Protein AF-A0AAU2ALC8-F1 (afdb_monomer_lite)

Radius of gyration: 20.35 Å; chains: 1; bounding box: 56×29×50 Å

Secondary structure (DSSP, 8-state):
-HHHHHTSTT--GGG--HHHHHHHHHHHHHTTTT-STT----SSHHHHHHHHHTPPPPPPP--S------TT-TT---STT-------------------

pLDDT: mean 86.9, std 8.21, range [60.88, 97.62]

Sequence (100 aa):
MTDATDSIAGTDPDRAGFTVALSAARDQLVLAAGIIADTVIDLAGVIGRHVLAQLLPRRRARTKDRIVKRAISKYNARGPAIDRATYKATISINMLTTDP

Foldseek 3Di:
DCQLQVVDPPRDPVQQDPVQLVVQVVVCVVVVNPVDPPDDDRPCPPSSVSSVVRGHPDDPDDQADDDDCDPPDPRHQDDPPHDPDGDDDDDDDDDDDPDD

Structure (mmCIF, N/CA/C/O backbone):
data_AF-A0AAU2ALC8-F1
#
_entry.id   AF-A0AAU2ALC8-F1
#
loop_
_atom_site.group_PDB
_atom_site.id
_atom_site.type_symbol
_atom_site.label_atom_id
_atom_site.label_alt_id
_atom_site.label_comp_id
_atom_site.label_asym_id
_atom_site.label_entity_id
_atom_site.label_seq_id
_atom_site.pdbx_PDB_ins_code
_atom_site.Cartn_x
_atom_site.Cartn_y
_atom_site.Cartn_z
_atom_site.occupancy
_atom_site.B_iso_or_equiv
_atom_site.auth_seq_id
_atom_site.auth_comp_id
_atom_site.auth_asym_id
_atom_site.auth_atom_id
_atom_site.pdbx_PDB_model_num
ATOM 1 N N . MET A 1 1 ? 2.867 -2.529 9.767 1.00 90.06 1 MET A N 1
ATOM 2 C CA . MET A 1 1 ? 2.689 -2.993 8.369 1.00 90.06 1 MET A CA 1
ATOM 3 C C . MET A 1 1 ? 3.204 -4.408 8.222 1.00 90.06 1 MET A C 1
ATOM 5 O O . MET A 1 1 ? 2.409 -5.258 7.861 1.00 90.06 1 MET A O 1
ATOM 9 N N . THR A 1 2 ? 4.462 -4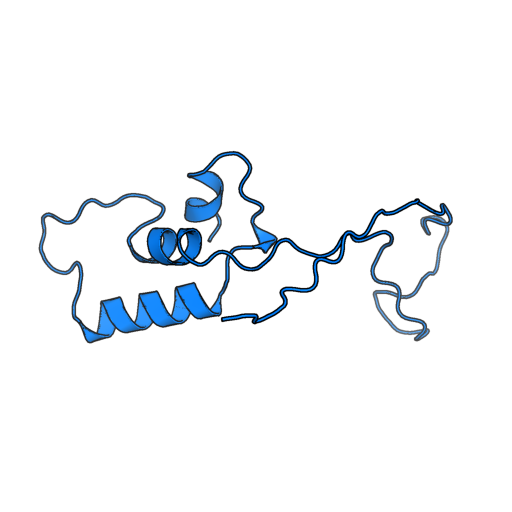.659 8.592 1.00 92.44 2 THR A N 1
ATOM 10 C CA . THR A 1 2 ? 5.084 -5.991 8.595 1.00 92.44 2 THR A CA 1
ATOM 11 C C . THR A 1 2 ? 4.279 -7.031 9.373 1.00 92.44 2 THR A C 1
ATOM 13 O O . THR A 1 2 ? 3.895 -8.030 8.788 1.00 92.44 2 THR A O 1
ATOM 16 N N . ASP A 1 3 ? 3.876 -6.750 10.618 1.00 93.56 3 ASP A N 1
ATOM 17 C CA . ASP A 1 3 ? 3.073 -7.704 11.409 1.00 93.56 3 ASP A CA 1
ATOM 18 C C . ASP A 1 3 ? 1.754 -8.102 10.732 1.00 93.56 3 ASP A C 1
ATOM 20 O O . ASP A 1 3 ? 1.305 -9.241 10.822 1.00 93.56 3 ASP A O 1
ATOM 24 N N . ALA A 1 4 ? 1.133 -7.165 10.010 1.00 94.56 4 ALA A N 1
ATOM 25 C CA . ALA A 1 4 ? -0.081 -7.445 9.259 1.00 94.56 4 ALA A CA 1
ATOM 26 C C . ALA A 1 4 ? 0.221 -8.321 8.036 1.00 94.56 4 ALA A C 1
ATOM 28 O O . ALA A 1 4 ? -0.449 -9.324 7.819 1.00 94.56 4 ALA A O 1
ATOM 29 N N . THR A 1 5 ? 1.231 -7.982 7.237 1.00 95.19 5 THR A N 1
ATOM 30 C CA . THR A 1 5 ? 1.559 -8.736 6.017 1.00 95.19 5 THR A CA 1
ATOM 31 C C . THR A 1 5 ? 2.104 -10.125 6.330 1.00 95.19 5 THR A C 1
ATOM 33 O O . THR A 1 5 ? 1.758 -11.076 5.637 1.00 95.19 5 THR A O 1
ATOM 36 N N . ASP A 1 6 ? 2.865 -10.264 7.413 1.00 94.94 6 ASP A N 1
ATOM 37 C CA . ASP A 1 6 ? 3.440 -11.536 7.856 1.00 94.94 6 ASP A CA 1
ATOM 38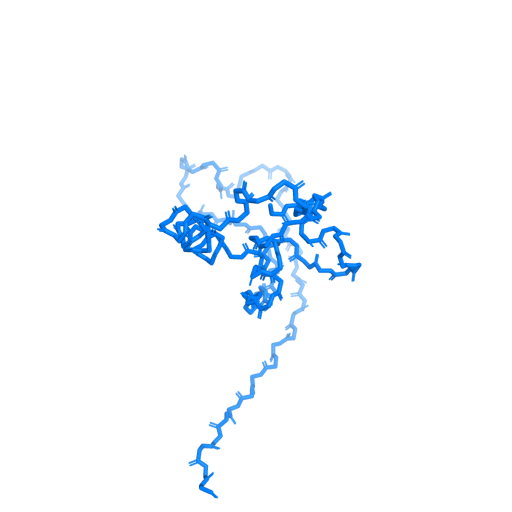 C C . ASP A 1 6 ? 2.381 -12.455 8.484 1.00 94.94 6 ASP A C 1
ATOM 40 O O . ASP A 1 6 ? 2.553 -13.673 8.500 1.00 94.94 6 ASP A O 1
ATOM 44 N N . SER A 1 7 ? 1.245 -11.901 8.931 1.00 93.69 7 SER A N 1
ATOM 45 C CA . SER A 1 7 ? 0.113 -12.692 9.437 1.00 93.69 7 SER A CA 1
ATOM 46 C C . SER A 1 7 ? -0.597 -13.519 8.355 1.00 93.69 7 SER A C 1
ATOM 48 O O . SER A 1 7 ? -1.294 -14.479 8.681 1.00 93.69 7 SER A O 1
ATOM 50 N N . ILE A 1 8 ? -0.413 -13.185 7.068 1.00 92.62 8 ILE A N 1
ATOM 51 C CA . ILE A 1 8 ? -0.991 -13.915 5.934 1.00 92.62 8 ILE A CA 1
ATOM 52 C C . ILE A 1 8 ? 0.123 -14.316 4.965 1.00 92.62 8 ILE A C 1
ATOM 54 O O . ILE A 1 8 ? 0.628 -13.496 4.192 1.00 92.62 8 ILE A O 1
ATOM 58 N N . ALA A 1 9 ? 0.449 -15.609 4.954 1.00 93.31 9 ALA A N 1
ATOM 59 C CA . ALA A 1 9 ? 1.473 -16.172 4.081 1.00 93.31 9 ALA A CA 1
ATOM 60 C C . ALA A 1 9 ? 1.251 -15.792 2.605 1.00 93.31 9 ALA A C 1
ATOM 62 O O . ALA A 1 9 ? 0.159 -15.936 2.056 1.00 93.31 9 ALA A O 1
ATOM 63 N N . GLY A 1 10 ? 2.314 -15.316 1.951 1.00 90.50 10 GLY A N 1
ATOM 64 C CA . GLY A 1 10 ? 2.282 -14.913 0.542 1.00 90.50 10 GLY A CA 1
ATOM 65 C C . GLY A 1 10 ? 1.755 -13.497 0.284 1.00 90.50 10 GLY A C 1
ATOM 66 O O . GLY A 1 10 ? 1.680 -13.084 -0.876 1.00 90.50 10 GLY A O 1
ATOM 67 N N . THR A 1 11 ? 1.424 -12.730 1.327 1.00 93.00 11 THR A N 1
ATOM 68 C CA . THR A 1 11 ? 1.082 -11.313 1.173 1.00 93.00 11 THR A CA 1
ATOM 69 C C . THR A 1 11 ? 2.334 -10.504 0.869 1.00 93.00 11 THR A C 1
ATOM 71 O O . THR A 1 11 ? 3.254 -10.426 1.675 1.00 93.00 11 THR A O 1
ATOM 74 N N . ASP A 1 12 ? 2.362 -9.879 -0.305 1.00 90.88 12 ASP A N 1
ATOM 75 C CA . ASP A 1 12 ? 3.436 -8.964 -0.689 1.00 90.88 12 ASP A CA 1
ATOM 76 C C . ASP A 1 12 ? 3.385 -7.692 0.184 1.00 90.88 12 ASP A C 1
ATOM 78 O O . ASP A 1 12 ? 2.386 -6.961 0.114 1.00 90.88 12 ASP A O 1
ATOM 82 N N . PRO A 1 13 ? 4.426 -7.399 0.988 1.00 91.81 13 PRO A N 1
ATOM 83 C CA . PRO A 1 13 ? 4.425 -6.259 1.896 1.00 91.81 13 PRO A CA 1
ATOM 84 C C . PRO A 1 13 ? 4.349 -4.908 1.177 1.00 91.81 13 PRO A C 1
ATOM 86 O O . PRO A 1 13 ? 3.821 -3.952 1.746 1.00 91.81 13 PRO A O 1
ATOM 89 N N . ASP A 1 14 ? 4.760 -4.827 -0.096 1.00 89.75 14 ASP A N 1
ATOM 90 C CA . ASP A 1 14 ? 4.626 -3.610 -0.912 1.00 89.75 14 ASP A CA 1
ATOM 91 C C . ASP A 1 14 ? 3.150 -3.221 -1.145 1.00 89.75 14 ASP A C 1
ATOM 93 O O . ASP A 1 14 ? 2.854 -2.086 -1.531 1.00 89.75 14 ASP A O 1
ATOM 97 N N . ARG A 1 15 ? 2.204 -4.147 -0.929 1.00 93.69 15 ARG A N 1
ATOM 98 C CA . ARG A 1 15 ? 0.762 -3.895 -1.083 1.00 93.69 15 ARG A CA 1
ATOM 99 C C . ARG A 1 15 ? 0.128 -3.242 0.140 1.00 93.69 15 ARG A C 1
ATOM 101 O O . ARG A 1 15 ? -1.018 -2.795 0.060 1.00 93.69 15 ARG A O 1
ATOM 108 N N . ALA A 1 16 ? 0.834 -3.191 1.263 1.00 95.38 16 ALA A N 1
ATOM 109 C CA . ALA A 1 16 ? 0.319 -2.619 2.493 1.00 95.38 16 ALA A CA 1
ATOM 110 C C . ALA A 1 16 ? 0.266 -1.081 2.371 1.00 95.38 16 ALA A C 1
ATOM 112 O O . ALA A 1 16 ? 1.287 -0.393 2.375 1.00 95.38 16 ALA A O 1
ATOM 113 N N . GLY A 1 17 ? -0.942 -0.524 2.245 1.00 94.31 17 GLY A N 1
ATOM 114 C CA . GLY A 1 17 ? -1.148 0.907 2.014 1.00 94.31 17 GLY A CA 1
ATOM 115 C C . GLY A 1 17 ? -0.998 1.761 3.277 1.00 94.31 17 GLY A C 1
ATOM 116 O O . GLY A 1 17 ? -1.778 1.626 4.218 1.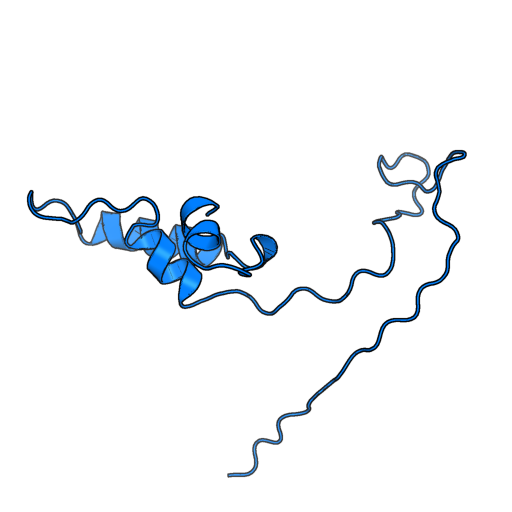00 94.31 17 GLY A O 1
ATOM 117 N N . PHE A 1 18 ? -0.048 2.703 3.277 1.00 95.81 18 PHE A N 1
ATOM 118 C CA . PHE A 1 18 ? 0.161 3.626 4.404 1.00 95.81 18 PHE A CA 1
ATOM 119 C C . PHE A 1 18 ? -1.062 4.509 4.692 1.00 95.81 18 PHE A C 1
ATOM 121 O O . PHE A 1 18 ? -1.407 4.714 5.850 1.00 95.81 18 PHE A O 1
ATOM 128 N N . THR A 1 19 ? -1.751 5.001 3.658 1.00 97.19 19 THR A N 1
ATOM 129 C CA . THR A 1 19 ? -2.932 5.861 3.830 1.00 97.19 19 THR A CA 1
ATOM 130 C C . THR A 1 19 ? -4.063 5.148 4.566 1.00 97.19 19 THR A C 1
ATOM 132 O O . THR A 1 19 ? -4.670 5.752 5.442 1.00 97.19 19 THR A O 1
ATOM 135 N N . VAL A 1 20 ? -4.296 3.865 4.263 1.00 96.69 20 VAL A N 1
ATOM 136 C CA . VAL A 1 20 ? -5.293 3.033 4.958 1.00 96.69 20 VAL A CA 1
ATOM 137 C C . VAL A 1 20 ? -4.910 2.857 6.423 1.00 96.69 20 VAL A C 1
ATOM 139 O O . VAL A 1 20 ? -5.747 3.009 7.309 1.00 96.69 20 VAL A O 1
ATOM 142 N N . ALA A 1 21 ? -3.634 2.570 6.690 1.00 96.69 21 ALA A N 1
ATOM 143 C CA . ALA A 1 21 ? -3.144 2.434 8.056 1.00 96.69 21 ALA A CA 1
ATOM 144 C C . ALA A 1 21 ? -3.321 3.740 8.847 1.00 96.69 21 ALA A C 1
ATOM 146 O O . ALA A 1 21 ? -3.794 3.715 9.9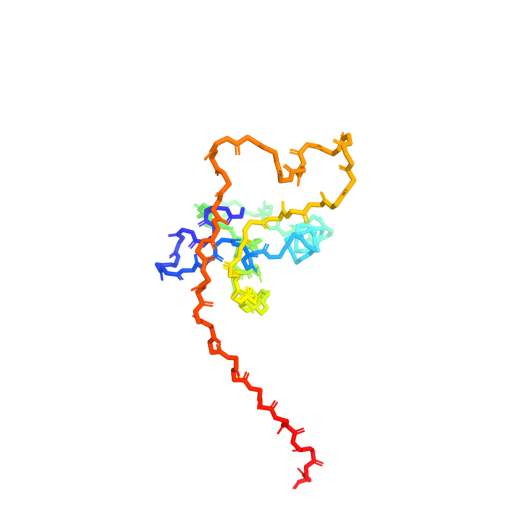80 1.00 96.69 21 ALA A O 1
ATOM 147 N N . LEU A 1 22 ? -2.984 4.880 8.235 1.00 97.62 22 LEU A N 1
ATOM 148 C CA . LEU A 1 22 ? -3.102 6.198 8.852 1.00 97.62 22 LEU A CA 1
ATOM 149 C C . LEU A 1 22 ? -4.561 6.572 9.133 1.00 97.62 22 LEU A C 1
ATOM 151 O O . LEU A 1 22 ? -4.856 7.059 10.222 1.00 97.62 22 LEU A O 1
ATOM 155 N N . SER A 1 23 ? -5.474 6.342 8.183 1.00 97.38 23 SER A N 1
ATOM 156 C CA . SER A 1 23 ? -6.897 6.618 8.394 1.00 97.38 23 SER A CA 1
ATOM 157 C C . SER A 1 23 ? -7.477 5.720 9.482 1.00 97.38 23 SER A C 1
ATOM 159 O O . SER A 1 23 ? -8.105 6.227 10.403 1.00 97.38 23 SER A O 1
ATOM 161 N N . ALA A 1 24 ? -7.178 4.417 9.447 1.00 95.19 24 ALA A N 1
ATOM 162 C CA . ALA A 1 24 ? -7.634 3.480 10.468 1.00 95.19 24 ALA A CA 1
ATOM 163 C C . ALA A 1 24 ? -7.103 3.859 11.859 1.00 95.19 24 ALA A C 1
ATOM 165 O O . ALA A 1 24 ? -7.866 3.878 12.819 1.00 95.19 24 ALA A O 1
ATOM 166 N N . ALA A 1 25 ? -5.821 4.218 11.973 1.00 94.62 25 ALA A N 1
ATOM 167 C CA . ALA A 1 25 ? -5.233 4.671 13.233 1.00 94.62 25 ALA A CA 1
ATOM 168 C C . ALA A 1 25 ? -5.913 5.943 13.761 1.00 94.62 25 ALA A C 1
ATOM 170 O O . ALA A 1 25 ? -6.222 6.034 14.949 1.00 94.62 25 ALA A O 1
ATOM 171 N N . ARG A 1 26 ? -6.185 6.910 12.875 1.00 96.50 26 ARG A N 1
ATOM 172 C CA . ARG A 1 26 ? -6.912 8.132 13.235 1.00 96.50 26 ARG A CA 1
ATOM 173 C C . ARG A 1 26 ? -8.305 7.805 13.762 1.00 96.50 26 ARG A C 1
ATOM 175 O O . ARG A 1 26 ? -8.696 8.346 14.789 1.00 96.50 26 ARG A O 1
ATOM 182 N N . ASP A 1 27 ? -9.029 6.924 13.086 1.00 94.50 27 ASP A N 1
ATOM 183 C CA . ASP A 1 27 ? -10.393 6.571 13.468 1.00 94.50 27 ASP A CA 1
ATOM 184 C C . ASP A 1 27 ? -10.419 5.814 14.805 1.00 94.50 27 ASP A C 1
ATOM 186 O O . ASP A 1 27 ? -11.282 6.089 15.635 1.00 94.50 27 ASP A O 1
ATOM 190 N N . GLN A 1 28 ? -9.430 4.950 15.079 1.00 91.06 28 GLN A N 1
ATOM 191 C CA . GLN A 1 28 ? -9.283 4.321 16.398 1.00 91.06 28 GLN A CA 1
ATOM 192 C C . GLN A 1 28 ? -9.117 5.364 17.516 1.00 91.06 28 GLN A C 1
ATOM 194 O O . GLN A 1 28 ? -9.782 5.264 18.544 1.00 91.06 28 GLN A O 1
ATOM 199 N N . LEU A 1 29 ? -8.278 6.386 17.304 1.00 92.50 29 LEU A N 1
ATOM 200 C CA . LEU A 1 29 ? -8.070 7.460 18.283 1.00 92.50 29 LEU A CA 1
ATOM 201 C C . LEU A 1 29 ? -9.318 8.331 18.469 1.00 92.50 29 LEU A C 1
ATOM 203 O O . LEU A 1 29 ? -9.707 8.608 19.599 1.00 92.50 29 LEU A O 1
ATOM 207 N N . VAL A 1 30 ? -9.951 8.755 17.372 1.00 94.50 30 VAL A N 1
ATOM 208 C CA . VAL A 1 30 ? -11.138 9.629 17.404 1.00 94.50 30 VAL A CA 1
ATOM 209 C C . VAL A 1 30 ? -12.317 8.942 18.086 1.00 94.50 30 VAL A C 1
ATOM 211 O O . VAL A 1 30 ? -13.052 9.583 18.832 1.00 94.50 30 VAL A O 1
ATOM 214 N N . LEU A 1 31 ? -12.491 7.642 17.851 1.00 92.31 31 LEU A N 1
ATOM 215 C CA . LEU A 1 31 ? -13.577 6.859 18.434 1.00 92.31 31 LEU A CA 1
ATOM 216 C C . LEU A 1 31 ? -13.256 6.324 19.831 1.00 92.31 31 LEU A C 1
ATOM 218 O O . LEU A 1 31 ? -14.094 5.627 20.399 1.00 92.31 31 LEU A O 1
ATOM 222 N N . ALA A 1 32 ? -12.065 6.611 20.374 1.00 88.69 32 ALA A N 1
ATOM 223 C CA . ALA A 1 32 ? -11.596 6.017 21.625 1.00 88.69 32 ALA A CA 1
ATOM 224 C C . ALA A 1 32 ? -11.712 4.473 21.614 1.00 88.69 32 ALA A C 1
ATOM 226 O O . ALA A 1 32 ? -12.015 3.831 22.623 1.00 88.69 32 ALA A O 1
ATOM 227 N N . ALA A 1 33 ? -11.501 3.868 20.442 1.00 84.25 33 ALA A N 1
ATOM 228 C CA . ALA A 1 33 ? -11.623 2.434 20.250 1.00 84.25 33 ALA A CA 1
ATOM 229 C C . ALA A 1 33 ? -10.459 1.709 20.941 1.00 84.25 33 ALA A C 1
ATOM 231 O O . ALA A 1 33 ? -9.317 2.164 20.906 1.00 84.25 33 ALA A O 1
ATOM 232 N N . GLY A 1 34 ? -10.745 0.571 21.575 1.00 70.62 34 GLY A N 1
ATOM 233 C CA . GLY A 1 34 ? -9.715 -0.241 22.229 1.00 70.62 34 GLY A CA 1
ATOM 234 C C . GLY A 1 34 ? -9.301 0.208 23.635 1.00 70.62 34 GLY A C 1
ATOM 235 O O . GLY A 1 34 ? -8.352 -0.335 24.182 1.00 70.62 34 GLY A O 1
ATOM 236 N N . ILE A 1 35 ? -10.005 1.174 24.239 1.00 75.88 35 ILE A N 1
ATOM 237 C CA . ILE A 1 35 ? -9.734 1.643 25.614 1.00 75.88 35 ILE A CA 1
ATOM 238 C C . ILE A 1 35 ? -10.319 0.692 26.684 1.00 75.88 35 ILE A C 1
ATOM 240 O O . ILE A 1 35 ? -9.971 0.776 27.860 1.00 75.88 35 ILE A O 1
ATOM 244 N N . ILE A 1 36 ? -11.184 -0.252 26.297 1.00 71.50 36 ILE A N 1
ATOM 245 C CA . ILE A 1 36 ? -11.778 -1.232 27.218 1.00 71.50 36 ILE A CA 1
ATOM 246 C C . ILE A 1 36 ? -10.804 -2.401 27.418 1.00 71.50 36 ILE A C 1
ATOM 248 O O . ILE A 1 36 ? -10.314 -2.971 26.448 1.00 71.50 36 ILE A O 1
ATOM 252 N N . ALA A 1 37 ? -10.562 -2.771 28.679 1.00 60.88 37 ALA A N 1
ATOM 253 C CA . ALA A 1 37 ? -9.500 -3.678 29.132 1.00 60.88 37 ALA A CA 1
ATOM 254 C C . ALA A 1 37 ? -9.520 -5.122 28.572 1.00 60.88 37 ALA A C 1
ATOM 256 O O . ALA A 1 37 ? -8.573 -5.862 28.815 1.00 60.88 37 ALA A O 1
ATOM 257 N N . ASP A 1 38 ? -10.530 -5.506 27.786 1.00 68.75 38 ASP A N 1
ATOM 258 C CA . ASP A 1 38 ? -10.683 -6.851 27.203 1.00 68.75 38 ASP A CA 1
ATOM 259 C C . ASP A 1 38 ? -10.360 -6.920 25.700 1.00 68.75 38 ASP A C 1
ATOM 261 O O . ASP A 1 38 ? -10.723 -7.873 25.005 1.00 68.75 38 ASP A O 1
ATOM 265 N N . THR A 1 39 ? -9.689 -5.913 25.139 1.00 67.50 39 THR A N 1
ATOM 266 C CA . THR A 1 39 ? -9.318 -5.976 23.723 1.00 67.50 39 THR A CA 1
ATOM 267 C C . THR A 1 39 ? -8.184 -6.963 23.490 1.00 67.50 39 THR A C 1
ATOM 269 O O . THR A 1 39 ? -7.101 -6.824 24.053 1.00 67.50 39 THR A O 1
ATOM 272 N N . VAL A 1 40 ? -8.420 -7.930 22.602 1.00 68.38 40 VAL A N 1
ATOM 273 C CA . VAL A 1 40 ? -7.398 -8.861 22.113 1.00 68.38 40 VAL A CA 1
ATOM 274 C C . VAL A 1 40 ? -6.240 -8.074 21.496 1.00 68.38 40 VAL A C 1
ATOM 276 O O . VAL A 1 40 ? -6.422 -7.349 20.515 1.00 68.38 40 VAL A O 1
ATOM 279 N N . ILE A 1 41 ? -5.048 -8.245 22.068 1.00 72.12 41 ILE A N 1
ATOM 280 C CA . ILE A 1 41 ? -3.799 -7.667 21.569 1.00 72.12 41 ILE A CA 1
ATOM 281 C C . ILE A 1 41 ? -3.142 -8.711 20.662 1.00 72.12 41 ILE A C 1
ATOM 283 O O . ILE A 1 41 ? -2.372 -9.552 21.119 1.00 72.12 41 ILE A O 1
ATOM 287 N N . ASP A 1 42 ? -3.480 -8.689 19.374 1.00 84.94 42 ASP A N 1
ATOM 288 C CA . ASP A 1 42 ? -2.692 -9.371 18.346 1.00 84.94 42 ASP A CA 1
ATOM 289 C C . ASP A 1 42 ? -1.710 -8.385 17.690 1.00 84.94 42 ASP A C 1
ATOM 291 O O . ASP A 1 42 ? -1.916 -7.170 17.716 1.00 84.94 42 ASP A O 1
ATOM 295 N N . LEU A 1 43 ? -0.606 -8.895 17.126 1.00 85.56 43 LEU A N 1
ATOM 296 C CA . LEU A 1 43 ? 0.441 -8.033 16.557 1.00 85.56 43 LEU A CA 1
ATOM 297 C C . LEU A 1 43 ? -0.064 -7.210 15.358 1.00 85.56 43 LEU A C 1
ATOM 299 O O . LEU A 1 43 ? 0.396 -6.094 15.132 1.00 85.56 43 LEU A O 1
ATOM 303 N N . ALA A 1 44 ? -1.016 -7.739 14.584 1.00 88.56 44 ALA A N 1
ATOM 304 C CA . ALA A 1 44 ? -1.589 -7.016 13.453 1.00 88.56 44 ALA A CA 1
ATOM 305 C C . ALA A 1 44 ? -2.513 -5.870 13.914 1.00 88.56 44 ALA A C 1
ATOM 307 O O . ALA A 1 44 ? -2.531 -4.793 13.313 1.00 88.56 44 ALA A O 1
ATOM 308 N N . GLY A 1 45 ? -3.281 -6.085 14.976 1.00 90.31 45 GLY A N 1
ATOM 309 C CA . GLY A 1 45 ? -4.269 -5.164 15.507 1.00 90.31 45 GLY A CA 1
ATOM 310 C C . GLY A 1 45 ? -5.417 -4.868 14.542 1.00 90.31 45 GLY A C 1
ATOM 311 O O . GLY A 1 45 ? -5.513 -5.362 13.413 1.00 90.31 45 GLY A O 1
ATOM 312 N N . VAL A 1 46 ? -6.301 -3.968 14.974 1.00 92.25 46 VAL A N 1
ATOM 313 C CA . VAL A 1 46 ? -7.390 -3.445 14.133 1.00 92.25 46 VAL A CA 1
ATOM 314 C C . VAL A 1 46 ? -6.834 -2.733 12.894 1.00 92.25 46 VAL A C 1
ATOM 316 O O . VAL A 1 46 ? -7.346 -2.914 11.791 1.00 92.25 46 VAL A O 1
ATOM 319 N N . ILE A 1 47 ? -5.741 -1.983 13.048 1.00 93.75 47 ILE A N 1
ATOM 320 C CA . ILE A 1 47 ? -5.098 -1.261 11.943 1.00 93.75 47 ILE A CA 1
ATOM 321 C C . ILE A 1 47 ? -4.587 -2.244 10.881 1.00 93.75 47 ILE A C 1
ATOM 323 O O . ILE A 1 47 ? -4.861 -2.062 9.696 1.00 93.75 47 ILE A O 1
ATOM 327 N N . GLY A 1 48 ? -3.886 -3.308 11.284 1.00 94.69 48 GLY A N 1
ATOM 328 C CA . GLY A 1 48 ? -3.398 -4.332 10.363 1.00 94.69 48 GLY A CA 1
ATOM 329 C C . GLY A 1 48 ? -4.529 -5.050 9.637 1.00 94.69 48 GLY A C 1
ATOM 330 O O . GLY A 1 48 ? -4.443 -5.232 8.425 1.00 94.69 48 GLY A O 1
ATOM 331 N N . ARG A 1 49 ? -5.635 -5.359 10.328 1.00 94.56 49 ARG A N 1
ATOM 332 C CA . ARG A 1 49 ? -6.843 -5.910 9.688 1.00 94.56 49 ARG A CA 1
ATOM 333 C C . ARG A 1 49 ? -7.404 -4.989 8.604 1.00 94.56 49 ARG A C 1
ATOM 335 O O . ARG A 1 49 ? -7.704 -5.463 7.512 1.00 94.56 49 ARG A O 1
ATOM 342 N N . HIS A 1 50 ? -7.494 -3.682 8.861 1.00 95.88 50 HIS A N 1
ATOM 343 C CA . HIS A 1 50 ? -7.937 -2.719 7.845 1.00 95.88 50 HIS A CA 1
ATOM 344 C C . HIS A 1 50 ? -6.995 -2.665 6.639 1.00 95.88 50 HIS A C 1
ATOM 346 O O . HIS A 1 50 ? -7.457 -2.622 5.500 1.00 95.88 50 HIS A O 1
ATOM 352 N N . VAL A 1 51 ? -5.683 -2.722 6.873 1.00 96.62 51 VAL A N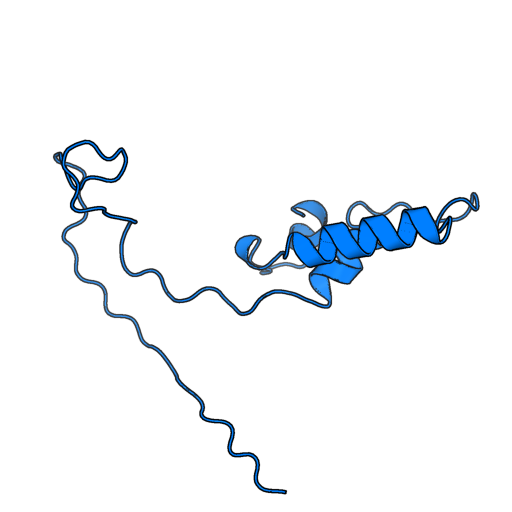 1
ATOM 353 C CA . VAL A 1 51 ? -4.686 -2.776 5.797 1.00 96.62 51 VAL A CA 1
ATOM 354 C C . VAL A 1 51 ? -4.850 -4.040 4.950 1.00 96.62 51 VAL A C 1
ATOM 356 O O . VAL A 1 51 ? -4.832 -3.950 3.724 1.00 96.62 51 VAL A O 1
ATOM 359 N N . LEU A 1 52 ? -5.052 -5.204 5.574 1.00 96.31 52 LEU A N 1
ATOM 360 C CA . LEU A 1 52 ? -5.240 -6.475 4.864 1.00 96.31 52 LEU A CA 1
ATOM 361 C C . LEU A 1 52 ? -6.561 -6.521 4.085 1.00 96.31 52 LEU A C 1
ATOM 363 O O . LEU A 1 52 ? -6.614 -7.095 2.999 1.00 96.31 52 LEU A O 1
ATOM 367 N N . ALA A 1 53 ? -7.607 -5.867 4.592 1.00 96.44 53 ALA A N 1
ATOM 368 C CA . ALA A 1 53 ? -8.884 -5.735 3.894 1.00 96.44 53 ALA A CA 1
ATOM 369 C C . ALA A 1 53 ? -8.813 -4.802 2.669 1.00 96.44 53 ALA A C 1
ATOM 371 O O . ALA A 1 53 ? -9.650 -4.898 1.774 1.00 96.44 53 ALA A O 1
ATOM 372 N N . GLN A 1 54 ? -7.828 -3.900 2.615 1.00 95.88 54 GLN A N 1
ATOM 373 C CA . GLN A 1 54 ? -7.693 -2.875 1.573 1.00 95.88 54 GLN A CA 1
ATOM 374 C C . GLN A 1 54 ? -6.287 -2.869 0.961 1.00 95.88 54 GLN A C 1
ATOM 376 O O . GLN A 1 54 ? -5.668 -1.819 0.766 1.00 95.88 54 GLN A O 1
ATOM 381 N N . LEU A 1 55 ? -5.762 -4.058 0.655 1.00 95.44 55 LEU A N 1
ATOM 382 C CA . LEU A 1 55 ? -4.461 -4.184 0.005 1.00 95.44 55 LEU A CA 1
ATOM 383 C C . LEU A 1 55 ? -4.458 -3.470 -1.346 1.00 95.44 55 LEU A C 1
ATOM 385 O O . LEU A 1 55 ? -5.336 -3.680 -2.188 1.00 95.44 55 LEU A O 1
ATOM 389 N N . LEU A 1 56 ? -3.401 -2.698 -1.591 1.00 94.06 56 LEU A N 1
ATOM 390 C CA . LEU A 1 56 ? -3.191 -2.043 -2.874 1.00 94.06 56 LEU A CA 1
ATOM 391 C C . LEU A 1 56 ? -3.135 -3.083 -4.007 1.00 94.06 56 LEU A C 1
ATOM 393 O O . LEU A 1 56 ? -2.789 -4.255 -3.775 1.00 94.06 56 LEU A O 1
ATOM 397 N N . PRO A 1 57 ? -3.450 -2.681 -5.252 1.00 90.56 57 PRO A N 1
ATOM 398 C CA . PRO A 1 57 ? -3.259 -3.541 -6.407 1.00 90.56 57 PRO A CA 1
ATOM 399 C C . PRO A 1 57 ? -1.838 -4.097 -6.437 1.00 90.56 57 PRO A C 1
ATOM 401 O O . PRO A 1 57 ? -0.879 -3.415 -6.063 1.00 90.56 57 PRO A O 1
ATOM 404 N N . ARG A 1 58 ? -1.698 -5.342 -6.900 1.00 86.75 58 ARG A N 1
ATOM 405 C CA . ARG A 1 58 ? -0.383 -5.963 -7.061 1.00 86.75 58 ARG A CA 1
ATOM 406 C C . ARG A 1 58 ? 0.508 -5.044 -7.893 1.00 86.75 58 ARG A C 1
ATOM 408 O O . ARG A 1 58 ? 0.104 -4.526 -8.937 1.00 86.75 58 ARG A O 1
ATOM 415 N N . ARG A 1 59 ? 1.735 -4.845 -7.420 1.00 80.56 59 ARG A N 1
ATOM 416 C CA . ARG A 1 59 ? 2.692 -3.972 -8.084 1.00 80.56 59 ARG A CA 1
ATOM 417 C C . ARG A 1 59 ? 2.993 -4.494 -9.491 1.00 80.56 59 ARG A C 1
ATOM 419 O O . ARG A 1 59 ? 3.086 -5.701 -9.718 1.00 80.56 59 ARG A O 1
ATOM 426 N N . ARG A 1 60 ? 3.131 -3.576 -10.451 1.00 81.19 60 ARG A N 1
ATOM 427 C CA . ARG A 1 60 ? 3.492 -3.927 -11.833 1.00 81.19 60 ARG A CA 1
ATOM 428 C C . ARG A 1 60 ? 4.827 -4.671 -11.859 1.00 81.19 60 ARG A C 1
ATOM 430 O O . ARG A 1 60 ? 5.739 -4.319 -11.110 1.00 81.19 60 ARG A O 1
ATOM 437 N N . ALA A 1 61 ? 4.936 -5.657 -12.750 1.00 80.69 61 ALA A N 1
ATOM 438 C CA . ALA A 1 61 ? 6.170 -6.403 -12.955 1.00 80.69 61 ALA A CA 1
ATOM 439 C C . ALA A 1 61 ? 7.328 -5.436 -13.238 1.00 80.69 61 ALA A C 1
ATOM 441 O O . ALA A 1 61 ? 7.269 -4.623 -14.163 1.00 80.69 61 ALA A O 1
ATOM 442 N N . ARG A 1 62 ? 8.377 -5.512 -12.419 1.00 79.25 62 ARG A N 1
ATOM 443 C CA . ARG A 1 62 ? 9.570 -4.686 -12.569 1.00 79.25 62 ARG A CA 1
ATOM 444 C C . ARG A 1 62 ? 10.625 -5.492 -13.308 1.00 79.25 62 ARG A C 1
ATOM 446 O O . ARG A 1 62 ? 11.218 -6.398 -12.743 1.00 79.25 62 ARG A O 1
ATOM 453 N N . THR A 1 63 ? 10.844 -5.159 -14.574 1.00 81.38 63 THR A N 1
ATOM 454 C CA . THR A 1 63 ? 11.799 -5.867 -15.442 1.00 81.38 63 THR A CA 1
ATOM 455 C C . THR A 1 63 ? 13.241 -5.417 -15.264 1.00 81.38 63 THR A C 1
ATOM 457 O O . THR A 1 63 ? 14.139 -6.116 -15.721 1.00 81.38 63 THR A O 1
ATOM 460 N N . LYS A 1 64 ? 13.475 -4.253 -14.643 1.00 77.06 64 LYS A N 1
ATOM 461 C CA . LYS A 1 64 ? 14.809 -3.685 -14.414 1.00 77.06 64 LYS A CA 1
ATOM 462 C C . LYS A 1 64 ? 14.873 -2.832 -13.163 1.00 77.06 64 LYS A C 1
ATOM 464 O O . LYS A 1 64 ? 13.853 -2.331 -12.680 1.00 77.06 64 LYS A O 1
ATOM 469 N N . ASP A 1 65 ? 16.101 -2.609 -12.703 1.00 78.81 65 ASP A N 1
ATOM 470 C CA . ASP A 1 65 ? 16.365 -1.621 -11.679 1.00 78.81 65 ASP A CA 1
ATOM 471 C C . ASP A 1 65 ? 15.987 -0.195 -12.073 1.00 78.81 65 ASP A C 1
ATOM 473 O O . ASP A 1 65 ? 15.956 0.167 -13.250 1.00 78.81 65 ASP A O 1
ATOM 477 N N . ARG A 1 66 ? 15.645 0.625 -11.070 1.00 81.81 66 ARG A N 1
ATOM 478 C CA . ARG A 1 66 ? 15.335 2.036 -11.278 1.00 81.81 66 ARG A CA 1
ATOM 479 C C . ARG A 1 66 ? 16.630 2.691 -11.723 1.00 81.81 66 ARG A C 1
ATOM 481 O O . ARG A 1 66 ? 17.511 2.923 -10.909 1.00 81.81 66 ARG A O 1
ATOM 488 N N . ILE A 1 67 ? 16.708 2.974 -13.014 1.00 86.00 67 ILE A N 1
ATOM 489 C CA . ILE A 1 67 ? 17.823 3.669 -13.636 1.00 86.00 67 ILE A CA 1
ATOM 490 C C . ILE A 1 67 ? 17.342 5.057 -14.040 1.00 86.00 67 ILE A C 1
ATOM 492 O O . ILE A 1 67 ? 16.299 5.215 -14.674 1.00 86.00 67 ILE A O 1
ATOM 496 N N . VAL A 1 68 ? 18.116 6.074 -13.684 1.00 89.50 68 VAL A N 1
ATOM 497 C CA . VAL A 1 68 ? 17.868 7.470 -14.038 1.00 89.50 68 VAL A CA 1
ATOM 498 C C . VAL A 1 68 ? 18.989 7.932 -14.960 1.00 89.50 68 VAL A C 1
ATOM 500 O O . VAL A 1 68 ? 20.160 7.748 -14.656 1.00 89.50 68 VAL A O 1
ATOM 503 N N . LYS A 1 69 ? 18.649 8.571 -16.084 1.00 88.44 69 LYS A N 1
ATOM 504 C CA . LYS A 1 69 ? 19.632 9.039 -17.084 1.00 88.44 69 LYS A CA 1
ATOM 505 C C . LYS A 1 69 ? 20.526 10.190 -16.600 1.00 88.44 69 LYS A C 1
ATOM 507 O O . LYS A 1 69 ? 21.496 10.542 -17.260 1.00 88.44 69 LYS A O 1
ATOM 512 N N . ARG A 1 70 ? 20.196 10.799 -15.460 1.00 91.12 70 ARG A N 1
ATOM 513 C CA . ARG A 1 70 ? 20.923 11.934 -14.889 1.00 91.12 70 ARG A CA 1
ATOM 514 C C . ARG A 1 70 ? 22.269 11.480 -14.324 1.00 91.12 70 ARG A C 1
ATOM 516 O O . ARG A 1 70 ? 22.300 10.678 -13.394 1.00 91.12 70 ARG A O 1
ATOM 523 N N . ALA A 1 71 ? 23.353 12.082 -14.816 1.00 87.19 71 ALA A N 1
ATOM 524 C CA . ALA A 1 71 ? 24.727 11.681 -14.502 1.00 87.19 71 ALA A CA 1
ATOM 525 C C . ALA A 1 71 ? 25.050 11.649 -12.997 1.00 87.19 71 ALA A C 1
ATOM 527 O O . ALA A 1 71 ? 25.745 10.744 -12.541 1.00 87.19 71 ALA A O 1
ATOM 528 N N . ILE A 1 72 ? 24.504 12.600 -12.232 1.00 89.00 72 ILE A N 1
ATOM 529 C CA . ILE A 1 72 ? 24.751 12.748 -10.789 1.00 89.00 72 ILE A CA 1
ATOM 530 C C . ILE A 1 72 ? 23.737 12.009 -9.901 1.00 89.00 72 ILE A C 1
ATOM 532 O O . ILE A 1 72 ? 23.725 12.182 -8.687 1.00 89.00 72 ILE A O 1
ATOM 536 N N . SER A 1 73 ? 22.817 11.239 -10.486 1.00 90.81 73 SER A N 1
ATOM 537 C CA . SER A 1 73 ? 21.849 10.480 -9.695 1.00 90.81 73 SER A CA 1
ATOM 538 C C . SER A 1 73 ? 22.523 9.309 -8.980 1.00 90.81 73 SER A C 1
ATOM 540 O O . SER A 1 73 ? 23.321 8.596 -9.587 1.00 90.81 73 SER A O 1
ATOM 542 N N . LYS A 1 74 ? 22.091 9.021 -7.743 1.00 86.94 74 LYS A N 1
ATOM 543 C CA . LYS A 1 74 ? 22.379 7.749 -7.050 1.00 86.94 74 LYS A CA 1
ATOM 544 C C . LYS A 1 74 ? 21.984 6.527 -7.892 1.00 86.94 74 LYS A C 1
ATOM 546 O O . LYS A 1 74 ? 22.569 5.464 -7.750 1.00 86.94 74 LYS A O 1
ATOM 551 N N . TYR A 1 75 ? 20.994 6.692 -8.766 1.00 87.75 75 TYR A N 1
ATOM 552 C CA . TYR A 1 75 ? 20.419 5.638 -9.595 1.00 87.75 75 TYR A CA 1
ATOM 553 C C . TYR A 1 75 ? 20.904 5.697 -11.049 1.00 87.75 75 TYR A C 1
ATOM 555 O O . TYR A 1 75 ? 20.202 5.256 -11.957 1.00 87.75 75 TYR A O 1
ATOM 563 N N . ASN A 1 76 ? 22.061 6.303 -11.312 1.00 89.00 76 ASN A N 1
ATOM 564 C CA . ASN A 1 76 ? 22.635 6.294 -12.651 1.00 89.00 76 ASN A CA 1
ATOM 565 C C . ASN A 1 76 ? 23.143 4.884 -13.007 1.00 89.00 76 ASN A C 1
ATOM 567 O O . ASN A 1 76 ? 23.732 4.201 -12.172 1.00 89.00 76 ASN A O 1
ATOM 571 N N . ALA A 1 77 ? 22.955 4.455 -14.256 1.00 84.31 77 ALA A N 1
ATOM 572 C CA . ALA A 1 77 ? 23.509 3.196 -14.750 1.00 84.31 77 ALA A CA 1
ATOM 573 C C . ALA A 1 77 ? 25.005 3.360 -15.042 1.00 84.31 77 ALA A C 1
ATOM 575 O O . ALA A 1 77 ? 25.412 3.540 -16.191 1.00 84.31 77 ALA A O 1
ATOM 576 N N . ARG A 1 78 ? 25.828 3.309 -13.992 1.00 83.25 78 ARG A N 1
ATOM 577 C CA . ARG A 1 78 ? 27.290 3.374 -14.081 1.00 83.25 78 ARG A CA 1
ATOM 578 C C . ARG A 1 78 ? 27.929 2.209 -13.324 1.00 83.25 78 ARG A C 1
ATOM 580 O O . ARG A 1 78 ? 27.492 1.869 -12.233 1.00 83.25 78 ARG A O 1
ATOM 587 N N . GLY A 1 79 ? 29.005 1.659 -13.885 1.00 82.12 79 GLY A N 1
ATOM 588 C CA . GLY A 1 79 ?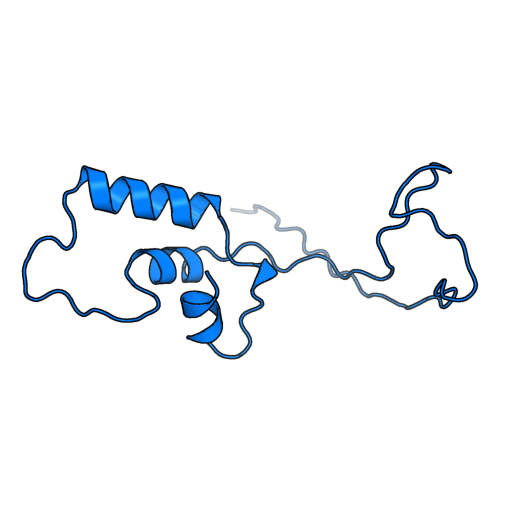 29.840 0.644 -13.238 1.00 82.12 79 GLY A CA 1
ATOM 589 C C . GLY A 1 79 ? 29.673 -0.770 -13.808 1.00 82.12 79 GLY A C 1
ATOM 590 O O . GLY A 1 79 ? 28.860 -0.987 -14.707 1.00 82.12 79 GLY A O 1
ATOM 591 N N . PRO A 1 80 ? 30.467 -1.731 -13.309 1.00 80.31 80 PRO A N 1
ATOM 592 C CA . PRO A 1 80 ? 30.487 -3.103 -13.819 1.00 80.31 80 PRO A CA 1
ATOM 593 C C . PRO A 1 80 ? 29.246 -3.917 -13.420 1.00 80.31 80 PRO A C 1
ATOM 595 O O . PRO A 1 80 ? 28.930 -4.898 -14.078 1.00 80.31 80 PRO A O 1
ATOM 598 N N . ALA A 1 81 ? 28.513 -3.493 -12.386 1.00 79.56 81 ALA A N 1
ATOM 599 C CA . ALA A 1 81 ? 27.356 -4.206 -11.840 1.00 79.56 81 ALA A CA 1
ATOM 600 C C . ALA A 1 81 ? 26.013 -3.861 -12.522 1.00 79.56 81 ALA A C 1
ATOM 602 O O . ALA A 1 81 ? 24.950 -4.108 -11.959 1.00 79.56 81 ALA A O 1
ATOM 603 N N . ILE A 1 82 ? 26.029 -3.244 -13.709 1.00 81.19 82 ILE A N 1
ATOM 604 C CA . ILE A 1 82 ? 24.788 -2.908 -14.419 1.00 81.19 82 ILE A CA 1
ATOM 605 C C . ILE A 1 82 ? 24.239 -4.164 -15.089 1.00 81.19 82 ILE A C 1
ATOM 607 O O . ILE A 1 82 ? 24.854 -4.688 -16.020 1.00 81.19 82 ILE A O 1
ATOM 611 N N . ASP A 1 83 ? 23.031 -4.570 -14.704 1.00 79.88 83 ASP A N 1
ATOM 612 C CA . ASP A 1 83 ? 22.321 -5.634 -15.404 1.00 79.88 83 ASP A CA 1
ATOM 613 C C . ASP A 1 83 ? 21.867 -5.181 -16.808 1.00 79.88 83 ASP A C 1
ATOM 615 O O . ASP A 1 83 ? 20.993 -4.319 -16.997 1.00 79.88 83 ASP A O 1
ATOM 619 N N . ARG A 1 84 ? 22.495 -5.779 -17.824 1.00 80.50 84 ARG A N 1
ATOM 620 C CA . ARG A 1 84 ? 22.191 -5.559 -19.242 1.00 80.50 84 ARG A CA 1
ATOM 621 C C . ARG A 1 84 ? 21.247 -6.608 -19.819 1.00 80.50 84 ARG A C 1
ATOM 623 O O . ARG A 1 84 ? 20.808 -6.429 -20.955 1.00 80.50 84 ARG A O 1
ATOM 630 N N . ALA A 1 85 ? 20.890 -7.642 -19.062 1.00 83.44 85 ALA A N 1
ATOM 631 C CA . ALA A 1 85 ? 19.953 -8.653 -19.511 1.00 83.44 85 ALA A CA 1
ATOM 632 C C . ALA A 1 85 ? 18.591 -8.026 -19.840 1.00 83.44 85 ALA A C 1
ATOM 634 O O . ALA A 1 85 ? 18.177 -6.993 -19.294 1.00 83.44 85 ALA A O 1
ATOM 635 N N . THR A 1 86 ? 17.913 -8.631 -20.809 1.00 80.19 86 THR A N 1
ATOM 636 C CA . THR A 1 86 ? 16.548 -8.269 -21.182 1.00 80.19 86 THR A CA 1
ATOM 637 C C . THR A 1 86 ? 15.646 -9.411 -20.761 1.00 80.19 86 THR A C 1
ATOM 639 O O . THR A 1 86 ? 15.805 -10.531 -21.237 1.00 80.19 86 THR A O 1
ATOM 642 N N . TYR A 1 87 ? 14.699 -9.120 -19.875 1.00 80.88 87 TYR A N 1
ATOM 643 C CA . TYR A 1 87 ? 13.738 -10.099 -19.385 1.00 80.88 87 TYR A CA 1
ATOM 644 C C . TYR A 1 87 ? 12.399 -9.892 -20.080 1.00 80.88 87 TYR A C 1
ATOM 646 O O . TYR A 1 87 ? 11.920 -8.761 -20.207 1.00 80.88 87 TYR A O 1
ATOM 654 N N . LYS A 1 88 ? 11.782 -10.991 -20.518 1.00 84.81 88 LYS A N 1
ATOM 655 C CA . LYS A 1 88 ? 10.394 -10.968 -20.981 1.00 84.81 88 LYS A CA 1
ATOM 656 C C . LYS A 1 88 ? 9.477 -10.791 -19.772 1.00 84.81 88 LYS A C 1
ATOM 658 O O . LYS A 1 88 ? 9.643 -11.474 -18.766 1.00 84.81 88 LYS A O 1
ATOM 663 N N . ALA A 1 89 ? 8.503 -9.896 -19.888 1.00 84.44 89 ALA A N 1
ATOM 664 C CA . ALA A 1 89 ? 7.410 -9.772 -18.935 1.00 84.44 89 ALA A CA 1
ATOM 665 C C . ALA A 1 89 ? 6.082 -9.814 -19.680 1.00 84.44 89 ALA A C 1
ATOM 667 O O . ALA A 1 89 ? 5.934 -9.200 -20.736 1.00 84.44 89 ALA A O 1
ATOM 668 N N . THR A 1 90 ? 5.126 -10.531 -19.103 1.00 84.94 90 THR A N 1
ATOM 669 C CA . THR A 1 90 ? 3.761 -10.632 -19.614 1.00 84.94 90 THR A CA 1
ATOM 670 C C . THR A 1 90 ? 2.879 -9.690 -18.809 1.00 84.94 90 THR A C 1
ATOM 672 O O . THR A 1 90 ? 2.895 -9.730 -17.578 1.00 84.94 90 THR A O 1
ATOM 675 N N . ILE A 1 91 ? 2.123 -8.830 -19.491 1.00 82.00 91 ILE A N 1
ATOM 676 C CA . ILE A 1 91 ? 1.160 -7.919 -18.866 1.00 82.00 91 ILE A CA 1
ATOM 677 C C . ILE A 1 91 ? -0.221 -8.292 -19.393 1.00 82.00 91 ILE A C 1
ATOM 679 O O . ILE A 1 91 ? -0.481 -8.147 -20.584 1.00 82.00 91 ILE A O 1
ATOM 683 N N . SER A 1 92 ? -1.094 -8.761 -18.507 1.00 82.88 92 SER A N 1
ATOM 684 C CA . SER A 1 92 ? -2.504 -8.987 -18.825 1.00 82.88 92 SER A CA 1
ATOM 685 C C . SER A 1 92 ? -3.295 -7.720 -18.519 1.00 82.88 92 SER A C 1
ATOM 687 O O . SER A 1 92 ? -3.186 -7.172 -17.420 1.00 82.88 92 SER A O 1
ATOM 689 N N . ILE A 1 93 ? -4.075 -7.247 -19.488 1.00 82.56 93 ILE A N 1
ATOM 690 C CA . ILE A 1 93 ? -4.940 -6.075 -19.343 1.00 82.56 93 ILE A CA 1
ATOM 691 C C . ILE A 1 93 ? -6.371 -6.544 -19.572 1.00 82.56 93 ILE A C 1
ATOM 693 O O . ILE A 1 93 ? -6.708 -6.975 -20.670 1.00 82.56 93 ILE A O 1
ATOM 697 N N . ASN A 1 94 ? -7.197 -6.445 -18.535 1.00 86.00 94 ASN A N 1
ATOM 698 C CA . ASN A 1 94 ? -8.623 -6.728 -18.627 1.00 86.00 94 ASN A CA 1
ATOM 699 C C . ASN A 1 94 ? -9.361 -5.392 -18.693 1.00 86.00 94 ASN A C 1
ATOM 701 O O . ASN A 1 94 ? -9.238 -4.579 -17.775 1.00 86.00 94 ASN A O 1
ATOM 705 N N . MET A 1 95 ? -10.109 -5.160 -19.770 1.00 86.06 95 MET A N 1
ATOM 706 C CA . MET A 1 95 ? -11.026 -4.027 -19.845 1.00 86.06 95 MET A CA 1
ATOM 707 C C . MET A 1 95 ? -12.373 -4.473 -19.290 1.00 86.06 95 MET A C 1
ATOM 709 O O . MET A 1 95 ? -12.991 -5.385 -19.831 1.00 86.06 95 MET A O 1
ATOM 713 N N . LEU A 1 96 ? -12.796 -3.861 -18.187 1.00 84.81 96 LEU A N 1
ATOM 714 C CA . LEU A 1 96 ? -14.129 -4.075 -17.640 1.00 84.81 96 LEU A CA 1
ATOM 715 C C . LEU A 1 96 ? -15.092 -3.210 -18.452 1.00 84.81 96 LEU A C 1
ATOM 717 O O . LEU A 1 96 ? -15.025 -1.983 -18.378 1.00 84.81 96 LEU A O 1
ATOM 721 N N . THR A 1 97 ? -15.940 -3.839 -19.260 1.00 82.75 97 THR A N 1
ATOM 722 C CA . THR A 1 97 ? -17.063 -3.152 -19.893 1.00 82.75 97 THR A CA 1
ATOM 723 C C . THR A 1 97 ? -18.174 -3.032 -18.860 1.00 82.75 97 THR A C 1
ATOM 725 O O . THR A 1 97 ? -18.595 -4.018 -18.259 1.00 82.75 97 THR A O 1
ATOM 728 N N . THR A 1 98 ? -18.615 -1.806 -18.601 1.00 75.81 98 THR A N 1
ATOM 729 C CA . THR A 1 98 ? -19.837 -1.548 -17.839 1.00 75.81 98 THR A CA 1
ATOM 730 C C . THR A 1 98 ? -21.022 -1.724 -18.778 1.00 75.81 98 THR A C 1
ATOM 732 O O . THR A 1 98 ? -21.615 -0.734 -19.199 1.00 75.81 98 THR A O 1
ATOM 735 N N . ASP A 1 99 ? -21.310 -2.962 -19.168 1.00 71.69 99 ASP A N 1
ATOM 736 C CA . ASP A 1 99 ? -22.643 -3.269 -19.681 1.00 71.69 99 ASP A CA 1
ATOM 737 C C . ASP A 1 99 ? -23.561 -3.550 -18.477 1.00 71.69 99 ASP A C 1
ATOM 739 O O . ASP A 1 99 ? -23.088 -4.136 -17.494 1.00 71.69 99 ASP A O 1
ATOM 743 N N . PRO A 1 100 ? -24.808 -3.044 -18.498 1.00 65.75 100 PRO A N 1
ATOM 744 C CA . PRO A 1 100 ? -25.747 -3.129 -17.380 1.00 65.75 100 PRO A CA 1
ATOM 745 C C . PRO A 1 100 ? -26.180 -4.560 -17.041 1.00 65.75 100 PRO A C 1
ATOM 747 O O . PRO A 1 100 ? -26.219 -5.415 -17.956 1.00 65.75 100 PRO A O 1
#